Protein AF-A0AAP5YC90-F1 (afdb_monomer_lite)

Structure (mmCIF, N/CA/C/O backbone):
data_AF-A0AAP5YC90-F1
#
_entry.id   AF-A0AAP5YC90-F1
#
loop_
_atom_site.group_PDB
_atom_site.id
_atom_site.type_symbol
_atom_site.label_atom_id
_atom_site.label_alt_id
_atom_site.label_comp_id
_atom_site.label_asym_id
_atom_site.label_entity_id
_atom_site.label_seq_id
_atom_site.pdbx_PDB_ins_code
_atom_site.Cartn_x
_atom_site.Cartn_y
_atom_site.Cartn_z
_atom_site.occupancy
_atom_site.B_iso_or_equiv
_atom_site.auth_seq_id
_atom_site.auth_comp_id
_atom_site.auth_asym_id
_atom_site.auth_atom_id
_atom_site.pdbx_PDB_model_num
ATOM 1 N N . THR A 1 1 ? 3.641 15.029 -14.687 1.00 75.50 1 THR A N 1
ATOM 2 C CA . THR A 1 1 ? 4.346 14.725 -13.414 1.00 75.50 1 THR A CA 1
ATOM 3 C C . THR A 1 1 ? 4.243 13.236 -13.109 1.00 75.50 1 THR A C 1
ATOM 5 O O . THR A 1 1 ? 3.341 12.599 -13.645 1.00 75.50 1 THR A O 1
ATOM 8 N N . LEU A 1 2 ? 5.174 12.649 -12.341 1.00 80.75 2 LEU A N 1
ATOM 9 C CA . LEU A 1 2 ? 5.067 11.248 -11.895 1.00 80.75 2 LEU A CA 1
ATOM 10 C C . LEU A 1 2 ? 3.997 11.153 -10.801 1.00 80.75 2 LEU A C 1
ATOM 12 O O . LEU A 1 2 ? 3.989 11.981 -9.894 1.00 80.75 2 LEU A O 1
ATOM 16 N N . LEU A 1 3 ? 3.090 10.185 -10.912 1.00 82.62 3 LEU A N 1
ATOM 17 C CA . LEU A 1 3 ? 2.044 9.969 -9.918 1.00 82.62 3 LEU A CA 1
ATOM 18 C C . LEU A 1 3 ? 2.570 9.097 -8.775 1.00 82.62 3 LEU A C 1
ATOM 20 O O . LEU A 1 3 ? 3.247 8.095 -9.015 1.00 82.62 3 LEU A O 1
ATOM 24 N N . GLN A 1 4 ? 2.207 9.454 -7.543 1.00 81.75 4 GLN A N 1
ATOM 25 C CA . GLN A 1 4 ? 2.452 8.613 -6.377 1.00 81.75 4 GLN A CA 1
ATOM 26 C C . GLN A 1 4 ? 1.766 7.250 -6.559 1.00 81.75 4 GLN A C 1
ATOM 28 O O . GLN A 1 4 ? 0.714 7.138 -7.203 1.00 81.75 4 GLN A O 1
ATOM 33 N N . THR A 1 5 ? 2.418 6.201 -6.065 1.00 80.50 5 THR A N 1
ATOM 34 C CA . THR A 1 5 ? 1.922 4.823 -6.149 1.00 80.50 5 THR A CA 1
ATOM 35 C C . THR A 1 5 ? 1.606 4.344 -4.740 1.00 80.50 5 THR A C 1
ATOM 37 O O . THR A 1 5 ? 2.455 3.794 -4.049 1.00 80.50 5 THR A O 1
ATOM 40 N N . ASP A 1 6 ? 0.386 4.650 -4.329 1.00 86.75 6 ASP A N 1
ATOM 41 C CA . ASP A 1 6 ? -0.343 4.066 -3.208 1.00 86.75 6 ASP A CA 1
ATOM 42 C C . ASP A 1 6 ? -0.869 2.664 -3.602 1.00 86.75 6 ASP A C 1
ATOM 44 O O . ASP A 1 6 ? -0.665 2.223 -4.742 1.00 86.75 6 ASP A O 1
ATOM 48 N N . TYR A 1 7 ? -1.518 1.932 -2.692 1.00 91.69 7 TYR A N 1
ATOM 49 C CA . TYR A 1 7 ? -2.018 0.576 -2.967 1.00 91.69 7 TYR A CA 1
ATOM 50 C C . TYR A 1 7 ? -2.946 0.559 -4.188 1.00 91.69 7 TYR A 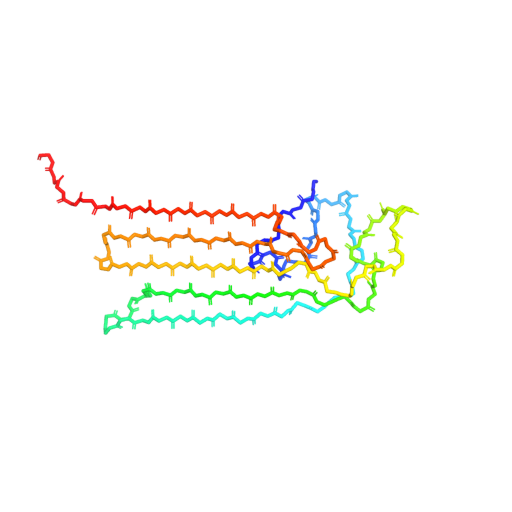C 1
ATOM 52 O O . TYR A 1 7 ? -2.765 -0.240 -5.111 1.00 91.69 7 TYR A O 1
ATOM 60 N N . TYR A 1 8 ? -3.891 1.498 -4.255 1.00 89.19 8 TYR A N 1
ATOM 61 C CA . TYR A 1 8 ? -4.787 1.638 -5.405 1.00 89.19 8 TYR A CA 1
ATOM 62 C C . TYR A 1 8 ? -4.043 2.070 -6.677 1.00 89.19 8 TYR A C 1
ATOM 64 O O . TYR A 1 8 ? -4.361 1.617 -7.783 1.00 89.19 8 TYR A O 1
ATOM 72 N N . GLY A 1 9 ? -3.004 2.892 -6.540 1.00 89.56 9 GLY A N 1
ATOM 73 C CA . GLY A 1 9 ? -2.139 3.335 -7.625 1.00 89.56 9 GLY A CA 1
ATOM 74 C C . GLY A 1 9 ? -1.378 2.210 -8.316 1.00 89.56 9 GLY A C 1
ATOM 75 O O . GLY A 1 9 ? -1.038 2.367 -9.491 1.00 89.56 9 GLY A O 1
ATOM 76 N N . LEU A 1 10 ? -1.169 1.063 -7.658 1.00 90.19 10 LEU A N 1
ATOM 77 C CA . LEU A 1 10 ? -0.544 -0.112 -8.277 1.00 90.19 10 LEU A CA 1
ATOM 78 C C . LEU A 1 10 ? -1.334 -0.636 -9.484 1.00 90.19 10 LEU A C 1
ATOM 80 O O . LEU A 1 10 ? -0.749 -1.173 -10.427 1.00 90.19 10 LEU A O 1
ATOM 84 N N . PHE A 1 11 ? -2.659 -0.475 -9.471 1.00 92.12 11 PHE A N 1
ATOM 85 C CA . PHE A 1 11 ? -3.569 -0.966 -10.512 1.00 92.12 11 PHE A CA 1
ATOM 86 C C . PHE A 1 11 ? -3.906 0.098 -11.564 1.00 92.12 11 PHE A C 1
ATOM 88 O O . PHE A 1 11 ? -4.668 -0.148 -12.501 1.00 92.12 11 PHE A O 1
ATOM 95 N N . ARG A 1 12 ? -3.334 1.298 -11.436 1.00 90.56 12 ARG A N 1
ATOM 96 C CA . ARG A 1 12 ? -3.558 2.398 -12.371 1.00 90.56 12 ARG A CA 1
ATOM 97 C C . ARG A 1 12 ? -2.873 2.114 -13.708 1.00 90.56 12 ARG A C 1
ATOM 99 O O . ARG A 1 12 ? -1.688 1.803 -13.770 1.00 90.56 12 ARG A O 1
ATOM 106 N N . SER A 1 13 ? -3.594 2.337 -14.806 1.00 86.81 13 SER A N 1
ATOM 107 C CA . SER A 1 13 ? -3.081 2.116 -16.168 1.00 86.81 13 SER A CA 1
ATOM 108 C C . SER A 1 13 ? -2.031 3.138 -16.631 1.00 86.81 13 SER A C 1
ATOM 110 O O . SER A 1 13 ? -1.391 2.937 -17.661 1.00 86.81 13 SER A O 1
ATOM 112 N N . ARG A 1 14 ? -1.843 4.248 -15.900 1.00 85.31 14 ARG A N 1
ATOM 113 C CA . ARG A 1 14 ? -0.930 5.346 -16.259 1.00 85.31 14 ARG A CA 1
ATOM 114 C C . ARG A 1 14 ? 0.013 5.713 -15.112 1.00 85.31 14 ARG A C 1
ATOM 116 O O . ARG A 1 14 ? -0.408 5.859 -13.965 1.00 85.31 14 ARG A O 1
ATOM 123 N N . LYS A 1 15 ? 1.287 5.938 -15.451 1.00 83.00 15 LYS A N 1
ATOM 124 C CA . LYS A 1 15 ? 2.340 6.372 -14.509 1.00 83.00 15 LYS A CA 1
ATOM 125 C C . LYS A 1 15 ? 2.466 7.892 -14.383 1.00 83.00 15 LYS A C 1
ATOM 127 O O . LYS A 1 15 ? 2.812 8.395 -13.318 1.00 83.00 15 LYS A O 1
ATOM 132 N N . TYR A 1 16 ? 2.205 8.620 -15.466 1.00 87.12 16 TYR A N 1
ATOM 133 C CA . TYR A 1 16 ? 2.322 10.075 -15.516 1.00 87.12 16 TYR A CA 1
ATOM 134 C C . TYR A 1 16 ? 0.946 10.727 -15.616 1.00 87.12 16 TYR A C 1
ATOM 136 O O . TYR A 1 16 ? 0.013 10.152 -16.179 1.00 87.12 16 TYR A O 1
ATOM 144 N N . SER A 1 17 ? 0.835 11.940 -15.083 1.00 86.94 17 SER A N 1
ATOM 145 C CA . SER A 1 17 ? -0.313 12.809 -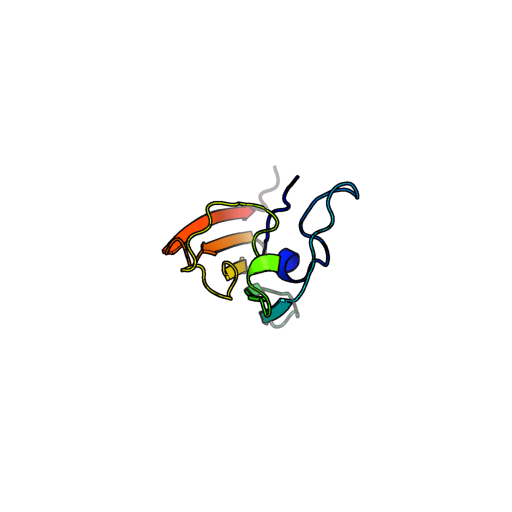15.337 1.00 86.94 17 SER A CA 1
ATOM 146 C C . SER A 1 17 ? -0.283 13.368 -16.766 1.00 86.94 17 SER A C 1
ATOM 148 O O . SER A 1 17 ? 0.790 13.623 -17.317 1.00 86.94 17 SER A O 1
ATOM 150 N N . GLY A 1 18 ? -1.468 13.579 -17.347 1.00 87.94 18 GLY A N 1
ATOM 151 C CA . GLY A 1 18 ? -1.636 14.120 -18.701 1.00 87.94 18 GLY A CA 1
ATOM 152 C C . GLY A 1 18 ? -1.504 13.079 -19.820 1.00 87.94 18 GLY A C 1
ATOM 153 O O . GLY A 1 18 ? -1.670 11.875 -19.600 1.00 87.94 18 GLY A O 1
ATOM 154 N N . ILE A 1 19 ? -1.254 13.565 -21.040 1.00 86.75 19 ILE A N 1
ATOM 155 C CA . ILE A 1 19 ? -1.058 12.747 -22.253 1.00 86.75 19 ILE A CA 1
ATOM 156 C C . ILE A 1 19 ? 0.335 12.908 -22.874 1.00 86.75 19 ILE A C 1
ATOM 158 O O . ILE A 1 19 ? 0.710 12.112 -23.728 1.00 86.75 19 ILE A O 1
ATOM 162 N N . ASP A 1 20 ? 1.120 13.879 -22.407 1.00 86.12 20 ASP A N 1
ATOM 163 C CA . ASP A 1 20 ? 2.411 14.235 -23.008 1.00 86.12 20 ASP A CA 1
ATOM 164 C C . ASP A 1 20 ? 3.490 13.163 -22.794 1.00 86.12 20 ASP A C 1
ATOM 166 O O . ASP A 1 20 ? 4.457 13.085 -23.549 1.00 86.12 20 ASP A O 1
ATOM 170 N N . LYS A 1 21 ? 3.337 12.315 -21.766 1.00 82.44 21 LYS A N 1
ATOM 171 C CA . LYS A 1 21 ? 4.240 11.191 -21.494 1.00 82.44 21 LYS A CA 1
ATOM 172 C C . LYS A 1 21 ? 3.453 9.917 -21.206 1.00 82.44 21 LYS A C 1
ATOM 174 O O . LYS A 1 21 ? 2.878 9.757 -20.131 1.00 82.44 21 LYS A O 1
ATOM 179 N N . ILE A 1 22 ? 3.490 8.977 -22.147 1.00 84.00 22 ILE A N 1
ATOM 180 C CA . ILE A 1 22 ? 2.911 7.637 -22.004 1.00 84.00 22 ILE A CA 1
ATOM 181 C C . ILE A 1 22 ? 4.066 6.635 -21.954 1.00 84.00 22 ILE A C 1
ATOM 183 O O . ILE A 1 22 ? 4.850 6.537 -22.893 1.00 84.00 22 ILE A O 1
ATOM 187 N N . ALA A 1 23 ? 4.201 5.923 -20.835 1.00 84.25 23 ALA A N 1
ATOM 188 C CA . ALA A 1 23 ? 5.219 4.889 -20.681 1.00 84.25 23 ALA A CA 1
ATOM 189 C C . ALA A 1 23 ? 4.728 3.562 -21.268 1.00 84.25 23 ALA A C 1
ATOM 191 O O . ALA A 1 23 ? 3.562 3.208 -21.091 1.00 84.25 23 ALA A O 1
ATOM 192 N N . SER A 1 24 ? 5.629 2.802 -21.892 1.00 85.25 24 SER A N 1
ATOM 193 C CA . SER A 1 24 ? 5.371 1.397 -22.212 1.00 85.25 24 SER A CA 1
ATOM 194 C C . SER A 1 24 ? 5.070 0.622 -20.929 1.00 85.25 24 SER A C 1
ATOM 196 O O . SER A 1 24 ? 5.763 0.799 -19.926 1.00 85.25 24 SER A O 1
ATOM 198 N N . ALA A 1 25 ? 4.058 -0.241 -20.965 1.00 84.38 25 ALA A N 1
ATOM 199 C CA . ALA A 1 25 ? 3.644 -1.056 -19.832 1.00 84.38 25 ALA A CA 1
ATOM 200 C C . ALA A 1 25 ? 3.713 -2.535 -20.218 1.00 84.38 25 ALA A C 1
ATOM 202 O O . ALA A 1 25 ? 2.950 -2.997 -21.062 1.00 84.38 25 ALA A O 1
ATOM 203 N N . ASN A 1 26 ? 4.637 -3.269 -19.601 1.00 89.12 26 ASN A N 1
ATOM 204 C CA . ASN A 1 26 ? 4.685 -4.727 -19.656 1.00 89.12 26 ASN A CA 1
ATOM 205 C C . ASN A 1 26 ? 4.884 -5.247 -18.229 1.00 89.12 26 ASN A C 1
ATOM 207 O O . ASN A 1 26 ? 5.999 -5.544 -17.791 1.00 89.12 26 ASN A O 1
ATOM 211 N N . GLN A 1 27 ? 3.789 -5.227 -17.474 1.00 91.31 27 GLN A N 1
ATOM 212 C CA . GLN A 1 27 ? 3.784 -5.400 -16.028 1.00 91.31 27 GLN A CA 1
ATOM 213 C C . GLN A 1 27 ? 2.517 -6.126 -15.558 1.00 91.31 27 GLN A C 1
ATOM 215 O O . GLN A 1 27 ? 1.462 -6.001 -16.178 1.00 91.31 27 GLN A O 1
ATOM 220 N N . LEU A 1 28 ? 2.628 -6.848 -14.446 1.00 91.75 28 LEU A N 1
ATOM 221 C CA . LEU A 1 28 ? 1.546 -7.516 -13.734 1.00 91.75 28 LEU A CA 1
ATOM 222 C C . LEU A 1 28 ? 1.443 -6.928 -12.327 1.00 91.75 28 LEU A C 1
ATOM 224 O O . LEU A 1 28 ? 2.360 -7.080 -11.524 1.00 91.75 28 LEU A O 1
ATOM 228 N N . SER A 1 29 ? 0.322 -6.285 -12.023 1.00 93.81 29 SER A N 1
ATOM 229 C CA . SER A 1 29 ? 0.020 -5.811 -10.671 1.00 93.81 29 SER A CA 1
ATOM 230 C C . SER A 1 29 ? -0.759 -6.880 -9.912 1.00 93.81 29 SER A C 1
ATOM 232 O O . SER A 1 29 ? -1.750 -7.402 -10.424 1.00 93.81 29 SER A O 1
ATOM 234 N N . TYR A 1 30 ? -0.331 -7.190 -8.693 1.00 94.56 30 TYR A N 1
ATOM 235 C CA . TYR A 1 30 ? -1.030 -8.097 -7.789 1.00 94.56 30 TYR A CA 1
ATOM 236 C C . TYR A 1 30 ? -1.096 -7.497 -6.388 1.00 94.56 30 TYR A C 1
ATOM 238 O O . TYR A 1 30 ? -0.243 -6.713 -5.974 1.00 94.56 30 TYR A O 1
ATOM 246 N N . GLY A 1 31 ? -2.125 -7.874 -5.644 1.00 95.81 31 GLY A N 1
ATOM 247 C CA . GLY A 1 31 ? -2.317 -7.421 -4.280 1.00 95.81 31 GLY A CA 1
ATOM 248 C C . GLY A 1 31 ? -3.405 -8.221 -3.593 1.00 95.81 31 GLY A C 1
ATOM 249 O O . GLY A 1 31 ? -4.201 -8.899 -4.246 1.00 95.81 31 GLY A O 1
ATOM 250 N N . ALA A 1 32 ? -3.411 -8.146 -2.272 1.00 96.44 32 ALA A N 1
ATOM 251 C CA . ALA A 1 32 ? -4.443 -8.719 -1.437 1.00 96.44 32 ALA A CA 1
ATOM 252 C C . ALA A 1 32 ? -4.907 -7.675 -0.424 1.00 96.44 32 ALA A C 1
ATOM 254 O O . ALA A 1 32 ? -4.126 -6.861 0.068 1.00 96.44 32 ALA A O 1
ATOM 255 N N . SER A 1 33 ? -6.197 -7.722 -0.120 1.00 96.62 33 SER A N 1
ATOM 256 C CA . SER A 1 33 ? -6.838 -6.876 0.876 1.00 96.62 33 SER A CA 1
ATOM 257 C C . SER A 1 33 ? -7.638 -7.774 1.803 1.00 96.62 33 SER A C 1
ATOM 259 O O . SER A 1 33 ? -8.346 -8.673 1.343 1.00 96.62 33 SER A O 1
ATOM 261 N N . THR A 1 34 ? -7.492 -7.554 3.103 1.00 97.06 34 THR A N 1
ATOM 262 C CA . THR A 1 34 ? -8.301 -8.194 4.135 1.00 97.06 34 THR A CA 1
ATOM 263 C C . THR A 1 34 ? -9.112 -7.136 4.857 1.00 97.06 34 THR A C 1
ATOM 265 O O . THR A 1 34 ? -8.623 -6.035 5.110 1.00 97.06 34 THR A O 1
ATOM 268 N N . ARG A 1 35 ? -10.361 -7.471 5.173 1.00 96.88 35 ARG A N 1
ATOM 269 C CA . ARG A 1 35 ? -11.315 -6.566 5.810 1.00 96.88 35 ARG A CA 1
ATOM 270 C C . ARG A 1 35 ? -12.040 -7.301 6.920 1.00 96.88 35 ARG A C 1
ATOM 272 O O . ARG A 1 35 ? -12.500 -8.423 6.714 1.00 96.88 35 ARG A O 1
ATOM 279 N N . PHE A 1 36 ? -12.137 -6.666 8.078 1.00 96.88 36 PHE A N 1
ATOM 280 C CA . PHE A 1 36 ? -12.855 -7.183 9.234 1.00 96.88 36 PHE A CA 1
ATOM 281 C C . PHE A 1 36 ? -14.089 -6.334 9.480 1.00 96.88 36 PHE A C 1
ATOM 283 O O . PHE A 1 36 ? -14.006 -5.105 9.523 1.00 96.88 36 PHE A O 1
ATOM 290 N N . PHE A 1 37 ? -15.212 -7.018 9.658 1.00 96.31 37 PHE A N 1
ATOM 291 C CA . PHE A 1 37 ? -16.511 -6.418 9.912 1.00 96.31 37 PHE A CA 1
ATOM 292 C C . PHE A 1 37 ? -16.979 -6.798 11.313 1.00 96.31 37 PHE A C 1
ATOM 294 O O . PHE A 1 37 ? -16.649 -7.883 11.798 1.00 96.31 37 PHE A O 1
ATOM 301 N N . ASP A 1 38 ? -17.711 -5.901 11.963 1.00 94.25 38 ASP A N 1
ATOM 302 C CA . ASP A 1 38 ? -18.413 -6.208 13.207 1.00 94.25 38 ASP A CA 1
ATOM 303 C C . ASP A 1 38 ? -19.787 -6.853 12.949 1.00 94.25 38 ASP A C 1
ATOM 305 O O . ASP A 1 38 ? -20.190 -7.075 11.804 1.00 94.25 38 ASP A O 1
ATOM 309 N N . ASP A 1 39 ? -20.510 -7.146 14.031 1.00 95.62 39 ASP A N 1
ATOM 310 C CA . ASP A 1 39 ? -21.850 -7.744 13.987 1.00 95.62 39 ASP A CA 1
ATOM 311 C C . ASP A 1 39 ? -22.895 -6.833 13.307 1.00 95.62 39 ASP A C 1
ATOM 313 O O . ASP A 1 39 ? -23.915 -7.319 12.817 1.00 95.62 39 ASP A O 1
ATOM 317 N N . ASP A 1 40 ? -22.617 -5.526 13.220 1.00 95.62 40 ASP A N 1
ATOM 318 C CA . ASP A 1 40 ? -23.430 -4.526 12.518 1.00 95.62 40 ASP A CA 1
ATOM 319 C C . ASP A 1 40 ? -23.016 -4.363 11.037 1.00 95.62 40 ASP A C 1
ATOM 321 O O . ASP A 1 40 ? -23.487 -3.450 10.352 1.00 95.62 40 ASP A O 1
ATOM 325 N N . TYR A 1 41 ? -22.145 -5.239 10.520 1.00 94.19 41 TYR A N 1
ATOM 326 C CA . TYR A 1 41 ? -21.577 -5.198 9.166 1.00 94.19 41 TYR A CA 1
ATOM 327 C C . TYR A 1 41 ? -20.771 -3.927 8.847 1.00 94.19 41 TYR A C 1
ATOM 329 O O . TYR A 1 41 ? -20.578 -3.584 7.676 1.00 94.19 41 TYR A O 1
ATOM 337 N N . LYS A 1 42 ? -20.263 -3.221 9.860 1.00 94.56 42 LYS A N 1
ATOM 338 C CA . LYS A 1 42 ? -19.366 -2.074 9.680 1.00 94.56 42 LYS A CA 1
ATOM 339 C C . LYS A 1 42 ? -17.922 -2.543 9.563 1.00 94.56 42 LYS A C 1
ATOM 341 O O . LYS A 1 42 ? -17.454 -3.350 10.362 1.00 94.56 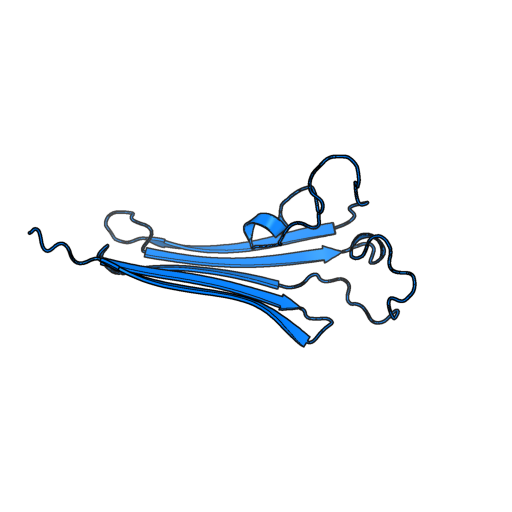42 LYS A O 1
ATOM 346 N N . GLU A 1 43 ? -17.193 -2.001 8.589 1.00 95.56 43 GLU A N 1
ATOM 347 C CA . GLU A 1 43 ? -15.756 -2.250 8.423 1.00 95.56 43 GL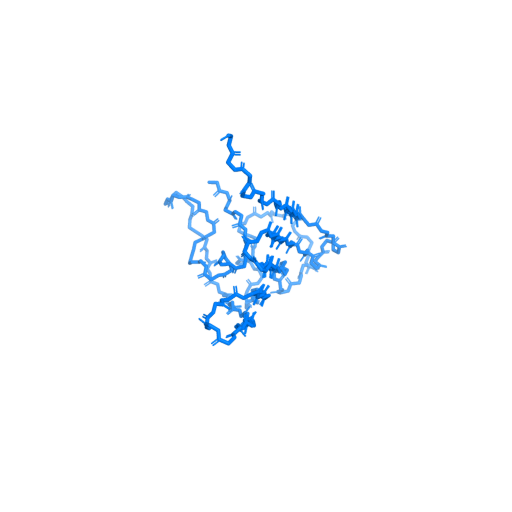U A CA 1
ATOM 348 C C . GLU A 1 43 ? -14.980 -1.609 9.589 1.00 95.56 43 GLU A C 1
ATOM 350 O O . GLU A 1 43 ? -15.044 -0.397 9.803 1.00 95.56 43 GLU A O 1
ATOM 355 N N . ARG A 1 44 ? -14.270 -2.431 10.368 1.00 96.19 44 ARG A N 1
ATOM 356 C CA . ARG A 1 44 ? -13.474 -2.010 11.536 1.00 96.19 44 ARG A CA 1
ATOM 357 C C . ARG A 1 44 ? -11.980 -2.005 11.269 1.00 96.19 44 ARG A C 1
ATOM 359 O O . ARG A 1 44 ? -11.257 -1.214 11.862 1.00 96.19 44 ARG A O 1
ATOM 366 N N . LEU A 1 45 ? -11.510 -2.879 10.388 1.00 97.00 45 LEU A N 1
ATOM 367 C CA . LEU A 1 45 ? -10.110 -2.945 9.989 1.00 97.00 45 LEU A CA 1
ATOM 368 C C . LEU A 1 45 ? -10.036 -3.302 8.512 1.00 97.00 45 LEU A C 1
ATOM 370 O O . LEU A 1 45 ? -10.701 -4.237 8.072 1.00 97.00 45 LEU A O 1
ATOM 374 N N . ASN A 1 46 ? -9.173 -2.618 7.780 1.00 97.00 46 ASN A N 1
ATOM 375 C CA . ASN A 1 46 ? -8.809 -2.953 6.418 1.00 97.00 46 ASN A CA 1
ATOM 376 C C . ASN A 1 46 ? -7.299 -2.883 6.293 1.00 97.00 46 ASN A C 1
ATOM 378 O O . ASN A 1 46 ? -6.683 -1.898 6.679 1.00 97.00 46 ASN A O 1
ATOM 382 N N . VAL A 1 47 ? -6.700 -3.956 5.794 1.00 96.69 47 VAL A N 1
ATOM 383 C CA . VAL A 1 47 ? -5.268 -4.006 5.526 1.00 96.69 47 VAL A CA 1
ATOM 384 C C . VAL A 1 47 ? -5.083 -4.496 4.109 1.00 96.69 47 VAL A C 1
ATOM 386 O O . VAL A 1 47 ? -5.564 -5.567 3.737 1.00 96.69 47 VAL A O 1
ATOM 389 N N . SER A 1 48 ? -4.372 -3.707 3.320 1.00 96.88 48 SER A N 1
ATOM 390 C CA . SER A 1 48 ? -4.155 -3.951 1.906 1.00 96.88 48 SER A CA 1
ATOM 391 C C . SER A 1 48 ? -2.671 -3.886 1.596 1.00 96.88 48 SER A C 1
ATOM 393 O O . SER A 1 48 ? -1.960 -3.006 2.071 1.00 96.88 48 SER A O 1
ATOM 395 N N . PHE A 1 49 ? -2.184 -4.830 0.802 1.00 95.31 49 PHE A N 1
ATOM 396 C CA . PHE A 1 49 ? -0.803 -4.826 0.344 1.00 95.31 49 PHE A CA 1
ATOM 397 C C . PHE A 1 49 ? -0.723 -5.275 -1.105 1.00 95.31 49 PHE A C 1
ATOM 399 O O . PHE A 1 49 ? -1.471 -6.146 -1.554 1.00 95.31 49 PHE A O 1
ATOM 406 N N . GLY A 1 50 ? 0.214 -4.704 -1.848 1.00 95.12 50 GLY A N 1
ATOM 407 C CA . GLY A 1 50 ? 0.393 -5.063 -3.241 1.00 95.12 50 GLY A CA 1
ATOM 408 C C . GLY A 1 50 ? 1.743 -4.665 -3.798 1.00 95.12 50 GLY A C 1
ATOM 409 O O . GLY A 1 50 ? 2.540 -3.955 -3.177 1.00 95.12 50 GLY A O 1
ATOM 410 N N . GLN A 1 51 ? 1.979 -5.154 -5.007 1.00 93.00 51 GLN A N 1
ATOM 411 C CA . GLN A 1 51 ? 3.217 -4.970 -5.732 1.00 93.00 51 GLN A CA 1
ATOM 412 C C . GLN A 1 51 ? 2.992 -5.122 -7.243 1.00 93.00 51 GLN A C 1
ATOM 414 O O . GLN A 1 51 ? 2.047 -5.767 -7.698 1.00 93.00 51 GLN A O 1
ATOM 419 N N . ILE A 1 52 ? 3.886 -4.538 -8.038 1.00 91.62 52 ILE A N 1
ATOM 420 C CA . ILE A 1 52 ? 3.935 -4.705 -9.488 1.00 91.62 52 ILE A CA 1
ATOM 421 C C . ILE A 1 52 ? 5.166 -5.532 -9.854 1.00 91.62 52 ILE A C 1
ATOM 423 O O . ILE A 1 52 ? 6.291 -5.193 -9.484 1.00 91.62 52 ILE A O 1
ATOM 427 N N . TYR A 1 53 ? 4.959 -6.583 -10.636 1.00 91.00 53 TYR A N 1
ATOM 428 C CA . TYR A 1 53 ? 6.014 -7.318 -11.318 1.00 91.00 53 TYR A CA 1
ATOM 429 C C . TYR A 1 53 ? 6.185 -6.804 -12.747 1.00 91.00 53 TYR A C 1
ATOM 431 O O . TYR A 1 53 ? 5.218 -6.697 -13.495 1.00 91.00 53 TYR A O 1
ATOM 439 N N . TYR A 1 54 ? 7.413 -6.511 -13.153 1.00 89.44 54 TYR A N 1
ATOM 440 C CA . TYR A 1 54 ? 7.753 -6.077 -14.502 1.00 89.44 54 TYR A CA 1
ATOM 441 C C . TYR A 1 54 ? 8.322 -7.247 -15.303 1.00 89.44 54 TYR A C 1
ATOM 443 O O . TYR A 1 54 ? 9.370 -7.791 -14.955 1.00 89.44 54 TYR A O 1
ATOM 451 N N . PHE A 1 55 ? 7.660 -7.597 -16.408 1.00 88.81 55 PHE A N 1
ATOM 452 C CA . PHE A 1 55 ? 8.177 -8.591 -17.355 1.00 88.81 55 PHE A CA 1
ATOM 453 C C . PHE A 1 55 ? 9.362 -8.038 -18.152 1.00 88.81 55 PHE A C 1
ATOM 455 O O . PHE A 1 55 ? 10.283 -8.775 -18.493 1.00 88.81 55 PHE A O 1
ATOM 462 N N . ASP A 1 56 ? 9.353 -6.729 -18.421 1.00 83.75 56 ASP A N 1
ATOM 463 C CA . ASP A 1 56 ? 10.468 -6.002 -19.027 1.00 83.75 56 ASP A CA 1
ATOM 464 C C . ASP A 1 56 ? 10.921 -4.864 -18.102 1.00 83.75 56 ASP A C 1
ATOM 466 O O . ASP A 1 56 ? 10.198 -3.880 -17.907 1.00 83.75 56 ASP A O 1
ATOM 470 N N . LYS A 1 57 ? 12.146 -4.967 -17.567 1.00 76.44 57 LYS A N 1
ATOM 471 C CA . LYS A 1 57 ? 12.757 -3.964 -16.676 1.00 76.44 57 LYS A CA 1
ATOM 472 C C . LYS A 1 57 ? 12.759 -2.554 -17.274 1.00 76.44 57 LYS A C 1
ATOM 474 O O . LYS A 1 57 ? 12.617 -1.580 -16.538 1.00 76.44 57 LYS A O 1
ATOM 479 N N . LYS A 1 58 ? 12.849 -2.410 -18.601 1.00 73.31 58 LYS A N 1
ATOM 480 C CA . LYS A 1 58 ? 12.859 -1.095 -19.271 1.00 73.31 58 LYS A CA 1
ATOM 481 C C . LYS A 1 58 ? 11.541 -0.339 -19.097 1.00 73.31 58 LYS A C 1
ATOM 483 O O . LYS A 1 58 ? 11.513 0.888 -19.151 1.00 73.31 58 LYS A O 1
ATOM 488 N N . THR A 1 59 ? 10.448 -1.057 -18.839 1.00 75.25 59 THR A N 1
ATOM 489 C CA . THR A 1 59 ? 9.130 -0.461 -18.573 1.00 75.25 59 THR A CA 1
ATOM 490 C C . THR A 1 59 ? 8.995 0.074 -17.145 1.00 75.25 59 THR A C 1
ATOM 492 O O . THR A 1 59 ? 8.144 0.928 -16.882 1.00 75.25 59 THR A O 1
ATOM 495 N N . LYS A 1 60 ? 9.865 -0.358 -16.219 1.00 72.44 60 LYS A N 1
ATOM 496 C CA . LYS A 1 60 ? 9.929 0.142 -14.839 1.00 72.44 60 LYS A CA 1
ATOM 497 C C . LYS A 1 60 ? 10.377 1.601 -14.804 1.00 72.44 60 LYS A C 1
ATOM 499 O O . LYS A 1 60 ? 9.667 2.435 -14.241 1.00 72.44 60 LYS A O 1
ATOM 504 N N . ILE A 1 61 ? 11.490 1.910 -15.473 1.00 64.94 61 ILE A N 1
ATOM 505 C CA . ILE A 1 61 ? 12.138 3.225 -15.471 1.00 64.94 61 ILE A CA 1
ATOM 506 C C . ILE A 1 61 ? 12.222 3.722 -16.918 1.00 64.94 61 ILE A C 1
ATOM 508 O O . ILE A 1 61 ? 13.190 3.484 -17.635 1.00 64.94 61 ILE A O 1
ATOM 512 N N . SER A 1 62 ? 11.175 4.411 -17.372 1.00 54.00 62 SER A N 1
ATOM 513 C CA . SER A 1 62 ? 11.171 5.030 -18.698 1.00 54.00 62 SER A CA 1
ATOM 514 C C . SER A 1 62 ? 12.125 6.240 -18.691 1.00 54.00 62 SER A C 1
ATOM 516 O O . SER A 1 62 ? 11.747 7.332 -18.254 1.00 54.00 62 SER A O 1
ATOM 518 N N . ASN A 1 63 ? 13.353 6.007 -19.175 1.00 47.12 63 ASN A N 1
ATOM 519 C CA . ASN A 1 63 ? 14.457 6.949 -19.426 1.00 47.12 63 ASN A CA 1
ATOM 520 C C . ASN A 1 63 ? 15.302 7.401 -18.220 1.00 47.12 63 ASN A C 1
ATOM 522 O O . ASN A 1 63 ? 15.237 8.562 -17.821 1.00 47.12 63 ASN A O 1
ATOM 526 N N . SER A 1 64 ? 16.210 6.547 -17.738 1.00 45.28 64 SER A N 1
ATOM 527 C CA . SER A 1 64 ? 17.481 7.032 -17.178 1.00 45.28 64 SER A CA 1
ATOM 528 C C . SER A 1 64 ? 18.645 6.237 -17.794 1.00 45.28 64 SER A C 1
ATOM 530 O O . SER A 1 64 ? 18.656 5.014 -17.681 1.00 45.28 64 SER A O 1
ATOM 532 N N . PRO A 1 65 ? 19.598 6.881 -18.496 1.00 47.28 65 PRO A N 1
ATOM 533 C CA . PRO A 1 65 ? 20.708 6.194 -19.167 1.00 47.28 65 PRO A CA 1
ATOM 534 C C . PRO A 1 65 ? 21.770 5.628 -18.205 1.00 47.28 65 PRO A C 1
ATOM 536 O O . PRO A 1 65 ? 22.664 4.926 -18.656 1.00 47.28 65 PRO A O 1
ATOM 539 N N . ASN A 1 66 ? 21.658 5.898 -16.898 1.00 48.56 66 ASN A N 1
ATOM 540 C CA . ASN A 1 66 ? 22.611 5.490 -15.856 1.00 48.56 66 ASN A CA 1
ATOM 541 C C . ASN A 1 66 ? 21.988 4.542 -14.813 1.00 48.56 66 ASN A C 1
ATOM 543 O O . ASN A 1 66 ? 22.330 4.611 -13.634 1.00 48.56 66 ASN A O 1
ATOM 547 N N . ILE A 1 67 ? 21.026 3.701 -15.201 1.00 54.03 67 ILE A N 1
ATOM 548 C CA . ILE A 1 67 ? 20.476 2.699 -14.278 1.00 54.03 67 ILE A CA 1
ATOM 549 C C . ILE A 1 67 ? 21.474 1.535 -14.225 1.00 54.03 67 ILE A C 1
ATOM 551 O O . ILE A 1 67 ? 21.719 0.936 -15.273 1.00 54.03 67 ILE A O 1
ATOM 555 N N . PRO A 1 68 ? 22.053 1.199 -13.061 1.00 52.16 68 PRO A N 1
ATOM 556 C CA . PRO A 1 68 ? 22.841 -0.019 -12.944 1.00 52.16 68 PRO A CA 1
ATOM 557 C C . PRO A 1 68 ? 21.954 -1.228 -13.284 1.00 52.16 68 PRO A C 1
ATOM 559 O O . PRO A 1 68 ? 20.803 -1.303 -12.849 1.00 52.16 68 PRO A O 1
ATOM 562 N N . ASP A 1 69 ? 22.486 -2.185 -14.049 1.00 54.12 69 ASP A N 1
ATOM 563 C CA . ASP A 1 69 ? 21.802 -3.426 -14.479 1.00 54.12 69 ASP A CA 1
ATOM 564 C C . ASP A 1 69 ? 21.241 -4.280 -13.311 1.00 54.12 69 ASP A C 1
ATOM 566 O O . ASP A 1 69 ? 20.501 -5.248 -13.514 1.00 54.12 69 ASP A O 1
ATOM 570 N N . GLU A 1 70 ? 21.551 -3.890 -12.075 1.00 59.47 70 GLU A N 1
ATOM 571 C CA . GLU A 1 70 ? 21.208 -4.540 -10.812 1.00 59.47 70 GLU A CA 1
ATOM 572 C C . GLU A 1 70 ? 19.779 -4.268 -10.309 1.00 59.47 70 GLU A C 1
ATOM 574 O O . GLU A 1 70 ? 19.377 -4.831 -9.295 1.00 59.47 70 GLU A O 1
ATOM 579 N N . THR A 1 71 ? 18.968 -3.457 -11.000 1.00 69.81 71 THR A N 1
ATOM 580 C CA . THR A 1 71 ? 17.571 -3.232 -10.567 1.00 69.81 71 THR A CA 1
ATOM 581 C C . THR A 1 71 ? 16.714 -4.495 -10.691 1.00 69.81 71 THR A C 1
ATOM 583 O O . THR A 1 71 ? 16.786 -5.240 -11.678 1.00 69.81 71 THR A O 1
ATOM 586 N N . THR A 1 72 ? 15.874 -4.750 -9.690 1.00 75.94 72 THR A N 1
ATOM 587 C CA . THR A 1 72 ? 14.991 -5.915 -9.635 1.00 75.94 72 THR A CA 1
ATOM 588 C C . THR A 1 72 ? 13.778 -5.767 -10.556 1.00 75.94 72 THR A C 1
ATOM 590 O O . THR A 1 72 ? 13.364 -4.658 -10.916 1.00 75.94 72 THR A O 1
ATOM 593 N N . ASN A 1 73 ? 13.157 -6.895 -10.910 1.00 84.00 73 ASN A N 1
ATOM 594 C CA . ASN A 1 73 ? 11.919 -6.924 -11.702 1.00 84.00 73 ASN A CA 1
ATOM 595 C C . ASN A 1 73 ? 10.689 -6.467 -10.903 1.00 84.00 73 ASN A C 1
ATOM 597 O O . ASN A 1 73 ? 9.611 -6.342 -11.470 1.00 84.00 73 ASN A O 1
ATOM 601 N N . TYR A 1 74 ? 10.816 -6.223 -9.602 1.00 84.25 74 TYR A N 1
ATOM 602 C CA . TYR A 1 74 ? 9.698 -5.826 -8.751 1.00 84.25 74 TYR A CA 1
ATOM 603 C C . TYR A 1 74 ? 9.655 -4.314 -8.523 1.00 84.25 74 TYR A C 1
ATOM 605 O O . TYR A 1 74 ? 10.690 -3.651 -8.441 1.00 84.25 74 TYR A O 1
ATOM 613 N N . SER A 1 75 ? 8.454 -3.751 -8.409 1.00 85.19 75 SER A N 1
ATOM 614 C CA . SER A 1 75 ? 8.264 -2.402 -7.876 1.00 85.19 75 SER A CA 1
ATOM 615 C C . SER A 1 75 ? 8.483 -2.361 -6.368 1.00 85.19 75 SER A C 1
ATOM 617 O O . SER A 1 75 ? 8.522 -3.393 -5.693 1.00 85.19 75 SER A O 1
ATOM 619 N N . SER A 1 76 ? 8.501 -1.143 -5.832 1.00 87.00 76 SER A N 1
ATOM 620 C CA . SER A 1 76 ? 8.253 -0.902 -4.417 1.00 87.00 76 SER A CA 1
ATOM 621 C C . SER A 1 76 ? 6.932 -1.560 -3.991 1.00 87.00 76 SER A C 1
ATOM 623 O O . SER A 1 76 ? 5.970 -1.595 -4.769 1.00 87.00 76 SER A O 1
ATOM 625 N N . TRP A 1 77 ? 6.897 -2.087 -2.773 1.00 91.62 77 TRP A N 1
ATOM 626 C CA . TRP A 1 77 ? 5.674 -2.557 -2.128 1.00 91.62 77 TRP A CA 1
ATOM 627 C C . TRP A 1 77 ? 4.846 -1.357 -1.696 1.00 91.62 77 TRP A C 1
ATOM 629 O O . TRP A 1 77 ? 5.421 -0.386 -1.204 1.00 91.62 77 TRP A O 1
ATOM 639 N N . ALA A 1 78 ? 3.527 -1.441 -1.835 1.00 94.31 78 ALA A N 1
ATOM 640 C CA . ALA A 1 78 ? 2.603 -0.504 -1.209 1.00 94.31 78 ALA A CA 1
ATOM 641 C C . ALA A 1 78 ? 1.758 -1.256 -0.181 1.00 94.31 78 ALA A C 1
ATOM 643 O O . ALA A 1 78 ? 1.191 -2.306 -0.497 1.00 94.31 78 ALA A O 1
ATOM 644 N N . VAL A 1 79 ? 1.708 -0.730 1.039 1.00 95.12 79 VAL A N 1
ATOM 645 C CA . VAL A 1 79 ? 0.926 -1.276 2.148 1.00 95.12 79 VAL A CA 1
ATOM 646 C C . VAL A 1 79 ? 0.102 -0.154 2.754 1.00 95.12 79 VAL A C 1
ATOM 648 O O . VAL A 1 79 ? 0.634 0.914 3.049 1.00 95.12 79 VAL A O 1
ATOM 651 N N . GLU A 1 80 ? -1.180 -0.413 2.957 1.00 95.88 80 GLU A N 1
ATOM 652 C CA . GLU A 1 80 ? -2.136 0.504 3.568 1.00 95.88 80 GLU A CA 1
ATOM 653 C C . GLU A 1 80 ? -2.931 -0.214 4.652 1.00 95.88 80 GLU A C 1
ATOM 655 O O . GLU A 1 80 ? -3.245 -1.402 4.529 1.00 95.88 80 GLU A O 1
ATOM 660 N N . ALA A 1 81 ? -3.235 0.510 5.722 1.00 96.44 81 ALA A N 1
ATOM 661 C CA . ALA A 1 81 ? -4.030 0.025 6.829 1.00 96.44 81 ALA A CA 1
ATOM 662 C C . ALA A 1 81 ? -4.970 1.120 7.334 1.00 96.44 81 ALA A C 1
ATOM 664 O O . ALA A 1 81 ? -4.531 2.217 7.677 1.00 96.44 81 ALA A O 1
ATOM 665 N N . ASP A 1 82 ? -6.243 0.773 7.445 1.00 96.94 82 ASP A N 1
ATOM 666 C CA . ASP A 1 82 ? -7.295 1.587 8.031 1.00 96.94 82 ASP A CA 1
ATOM 667 C C . ASP A 1 82 ? -7.886 0.850 9.228 1.00 96.94 82 ASP A C 1
ATOM 669 O O . ASP A 1 82 ? -8.151 -0.355 9.179 1.00 96.94 82 ASP A O 1
ATOM 673 N N . PHE A 1 83 ? -8.100 1.573 10.319 1.00 96.88 83 PHE A N 1
ATOM 674 C CA . PHE A 1 83 ? -8.681 1.034 11.536 1.00 96.88 83 PHE A CA 1
ATOM 675 C C . PHE A 1 83 ? -9.678 2.021 12.131 1.00 96.88 83 PHE A C 1
ATOM 677 O O . PHE A 1 83 ? -9.373 3.194 12.334 1.00 96.88 83 PHE A O 1
ATOM 684 N N . ASN A 1 84 ? -10.870 1.523 12.431 1.00 95.88 84 ASN A N 1
ATOM 685 C CA . ASN A 1 84 ? -11.927 2.231 13.130 1.00 95.88 84 ASN A CA 1
ATOM 686 C C . ASN A 1 84 ? -12.255 1.454 14.407 1.00 95.88 84 ASN A C 1
ATOM 688 O O . ASN A 1 84 ? -12.799 0.347 14.360 1.00 95.88 84 ASN A O 1
ATOM 692 N N . TYR A 1 85 ? -11.971 2.071 15.550 1.00 92.94 85 TYR A N 1
ATOM 693 C CA . TYR A 1 85 ? -12.356 1.564 16.854 1.00 92.94 85 TYR A CA 1
ATOM 694 C C . TYR A 1 85 ? -13.575 2.319 17.387 1.00 92.94 85 TYR A C 1
ATOM 696 O O . TYR A 1 85 ? -13.486 3.487 17.776 1.00 92.94 85 TYR A O 1
ATOM 704 N N . ASN A 1 86 ? -14.712 1.616 17.425 1.00 89.56 86 ASN A N 1
ATOM 705 C CA . ASN A 1 86 ? -15.975 2.064 18.022 1.00 89.56 86 ASN A CA 1
ATOM 706 C C . ASN A 1 86 ? -16.444 3.466 17.579 1.00 89.56 86 ASN A C 1
ATOM 708 O O . ASN A 1 86 ? -17.077 4.175 18.357 1.00 89.56 86 ASN A O 1
ATOM 712 N N . ASP A 1 87 ? -16.156 3.859 16.336 1.00 90.56 87 ASP A N 1
ATOM 713 C CA . ASP A 1 87 ? -16.582 5.121 15.717 1.00 90.56 87 ASP A CA 1
ATOM 714 C C . ASP A 1 87 ? -16.070 6.398 16.426 1.00 90.56 87 ASP A C 1
ATOM 716 O O . ASP A 1 87 ? -16.530 7.494 16.117 1.00 90.56 87 ASP A O 1
ATOM 720 N N . TYR A 1 88 ? -15.104 6.287 17.348 1.00 93.69 88 TYR A N 1
ATOM 721 C CA . TYR A 1 88 ? -14.490 7.436 18.032 1.00 93.69 88 TYR A CA 1
ATOM 722 C C . TYR A 1 88 ? -12.977 7.531 17.839 1.00 93.69 88 TYR A C 1
ATOM 724 O O . TYR A 1 88 ? -12.391 8.572 18.125 1.00 93.69 88 TYR A O 1
ATOM 732 N N . LEU A 1 89 ? -12.318 6.460 17.401 1.00 94.81 89 LEU A N 1
ATOM 733 C CA . LEU A 1 89 ? -10.882 6.452 17.154 1.00 94.81 89 LEU A CA 1
ATOM 734 C C . LEU A 1 89 ? -10.619 5.873 15.769 1.00 94.81 89 LEU A C 1
ATOM 736 O O . LEU A 1 89 ? -10.923 4.711 15.503 1.00 94.81 89 LEU A O 1
ATOM 740 N N . PHE A 1 90 ? -10.025 6.689 14.909 1.00 96.81 90 PHE A N 1
ATOM 741 C CA . PHE A 1 90 ? -9.686 6.344 13.539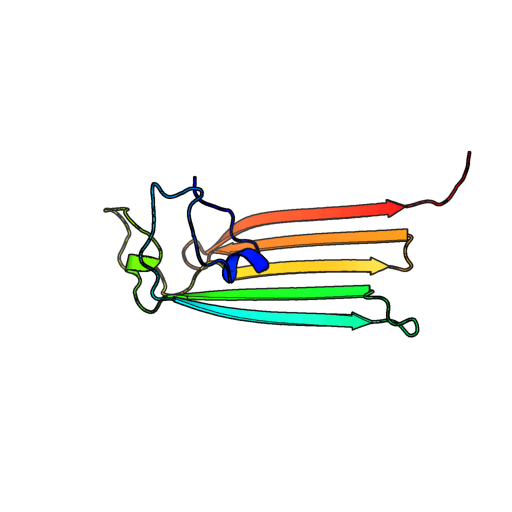 1.00 96.81 90 PHE A CA 1
ATOM 742 C C . PHE A 1 90 ? -8.177 6.377 13.368 1.00 96.81 90 PHE A C 1
ATOM 744 O O . PHE A 1 90 ? -7.494 7.281 13.849 1.00 96.81 90 PHE A O 1
ATOM 751 N N . TYR A 1 91 ? -7.650 5.386 12.672 1.00 97.44 91 TYR A N 1
ATOM 752 C CA . TYR A 1 91 ? -6.250 5.307 12.312 1.00 97.44 91 TYR A CA 1
ATOM 753 C C . TYR A 1 91 ? -6.130 4.992 10.827 1.00 97.44 91 TYR A C 1
ATOM 755 O O . TYR A 1 91 ? -6.786 4.079 10.332 1.00 97.44 91 TYR A O 1
ATOM 763 N N . HIS A 1 92 ? -5.269 5.736 10.143 1.00 96.38 92 HIS A N 1
ATOM 764 C CA . HIS A 1 92 ? -4.903 5.511 8.753 1.00 96.38 92 HIS A CA 1
ATOM 765 C C . HIS A 1 92 ? -3.381 5.500 8.636 1.00 96.38 92 HIS A C 1
ATOM 767 O O . HIS A 1 92 ? -2.706 6.431 9.083 1.00 96.38 92 HIS A O 1
ATOM 773 N N . GLY A 1 93 ? -2.835 4.463 8.016 1.00 96.00 93 GLY A N 1
ATOM 774 C CA . GLY A 1 93 ? -1.410 4.310 7.773 1.00 96.00 93 GLY A CA 1
ATOM 775 C C . GLY A 1 93 ? -1.137 3.841 6.352 1.00 96.00 93 GLY A C 1
ATOM 776 O O . GLY A 1 93 ? -1.824 2.965 5.836 1.00 96.00 93 GLY A O 1
ATOM 777 N N . GLY A 1 94 ? -0.099 4.395 5.734 1.00 95.31 94 GLY A N 1
ATOM 778 C CA . GLY A 1 94 ? 0.382 3.999 4.417 1.00 95.31 94 GLY A CA 1
ATOM 779 C C . GLY A 1 94 ? 1.903 3.960 4.394 1.00 95.31 94 GLY A C 1
ATOM 780 O O . GLY A 1 94 ? 2.565 4.827 4.965 1.00 95.31 94 GLY A O 1
ATOM 781 N N . VAL A 1 95 ? 2.480 2.947 3.753 1.00 94.44 95 VAL A N 1
ATOM 782 C CA . VAL A 1 95 ? 3.928 2.827 3.574 1.00 94.44 95 VAL A CA 1
ATOM 783 C C . VAL A 1 95 ? 4.268 2.282 2.194 1.00 94.44 95 VAL A C 1
ATOM 785 O O . VAL A 1 95 ? 3.646 1.345 1.692 1.00 94.44 95 VAL A O 1
ATOM 788 N N . GLN A 1 96 ? 5.301 2.868 1.593 1.00 92.62 96 GLN A N 1
ATOM 789 C CA . GLN A 1 96 ? 5.899 2.409 0.354 1.00 92.62 96 GLN A CA 1
ATOM 790 C C . GLN A 1 96 ? 7.364 2.033 0.586 1.00 92.62 96 GLN A C 1
ATOM 792 O O . GLN A 1 96 ? 8.190 2.881 0.939 1.00 92.62 96 GLN A O 1
ATOM 797 N N . TYR A 1 97 ? 7.694 0.762 0.361 1.00 90.06 97 TYR A N 1
ATOM 798 C CA . TYR A 1 97 ? 9.039 0.231 0.582 1.00 90.06 97 TYR A CA 1
ATOM 799 C C . TYR A 1 97 ? 9.695 -0.182 -0.731 1.00 90.06 97 TYR A C 1
ATOM 801 O O . TYR A 1 97 ? 9.169 -1.033 -1.452 1.00 90.06 97 TYR A O 1
ATOM 809 N N . ASP A 1 98 ? 10.843 0.410 -1.047 1.00 86.50 98 ASP A N 1
ATOM 810 C CA . ASP A 1 98 ? 11.605 0.099 -2.251 1.00 86.50 98 ASP A CA 1
ATOM 811 C C . ASP A 1 98 ? 12.638 -0.996 -1.972 1.00 86.50 98 ASP A C 1
ATOM 813 O O . ASP A 1 98 ? 13.511 -0.846 -1.117 1.00 86.50 98 ASP A O 1
ATOM 817 N N . ILE A 1 99 ? 12.529 -2.102 -2.708 1.00 80.94 99 ILE A N 1
ATOM 818 C CA . ILE A 1 99 ? 13.408 -3.268 -2.563 1.00 80.94 99 ILE A CA 1
ATOM 819 C C . ILE A 1 99 ? 14.781 -3.009 -3.181 1.00 80.94 99 ILE A C 1
ATOM 821 O O . ILE A 1 99 ? 15.771 -3.504 -2.651 1.00 80.94 99 ILE A O 1
ATOM 825 N N . ASP A 1 100 ? 14.862 -2.232 -4.264 1.00 80.38 100 ASP A N 1
ATOM 826 C CA . ASP A 1 100 ? 16.144 -1.935 -4.915 1.00 80.38 100 ASP A CA 1
ATOM 827 C C . ASP A 1 100 ? 17.006 -1.058 -4.015 1.00 80.38 100 ASP A C 1
ATOM 829 O O . ASP A 1 100 ? 18.193 -1.304 -3.828 1.00 80.38 100 ASP A O 1
ATOM 833 N N . LEU A 1 101 ? 16.386 -0.031 -3.433 1.00 78.94 101 LEU A N 1
ATOM 834 C CA . LEU A 1 101 ? 17.062 0.909 -2.543 1.00 78.94 101 LEU A CA 1
ATOM 835 C C . LEU A 1 101 ? 17.118 0.403 -1.097 1.00 78.94 101 LEU A C 1
ATOM 837 O O . LEU A 1 101 ? 17.680 1.090 -0.245 1.00 78.94 101 LEU A O 1
ATOM 841 N N . SER A 1 102 ? 16.489 -0.744 -0.808 1.00 82.75 102 SER A N 1
ATOM 842 C CA . SER A 1 102 ? 16.301 -1.296 0.541 1.00 82.75 102 SER A CA 1
ATOM 843 C C . SER A 1 102 ? 15.862 -0.236 1.563 1.00 82.75 102 SER A C 1
ATOM 845 O O . SER A 1 102 ? 16.300 -0.231 2.715 1.00 82.75 102 SER A O 1
ATOM 847 N N . SER A 1 103 ? 15.009 0.699 1.136 1.00 85.19 103 SER A N 1
ATOM 848 C CA . SER A 1 103 ? 14.655 1.889 1.910 1.00 85.19 103 SER A CA 1
ATOM 849 C C . SER A 1 103 ? 13.181 2.248 1.777 1.00 85.19 103 SER A C 1
ATOM 851 O O . SER A 1 103 ? 12.523 1.992 0.767 1.00 85.19 103 SER A O 1
ATOM 853 N N . MET A 1 104 ? 12.659 2.866 2.833 1.00 87.12 104 MET A N 1
ATOM 854 C CA . MET A 1 104 ? 11.303 3.397 2.859 1.00 87.12 104 MET A CA 1
ATOM 855 C C . MET A 1 104 ? 11.257 4.704 2.064 1.00 87.12 104 MET A C 1
ATOM 857 O O . MET A 1 104 ? 11.979 5.644 2.389 1.00 87.12 104 MET A O 1
ATOM 861 N N . GLN A 1 105 ? 10.426 4.758 1.023 1.00 86.75 105 GLN A N 1
ATOM 862 C CA . GLN A 1 105 ? 10.313 5.933 0.151 1.00 86.75 105 GLN A CA 1
ATOM 863 C C . GLN A 1 105 ? 9.266 6.914 0.667 1.00 86.75 105 GLN A C 1
ATOM 865 O O . GLN A 1 105 ? 9.499 8.119 0.713 1.00 86.75 105 GLN A O 1
ATOM 870 N N . LEU A 1 106 ? 8.110 6.389 1.067 1.00 88.12 106 LEU A N 1
ATOM 871 C CA . LEU A 1 106 ? 6.992 7.166 1.582 1.00 88.12 106 LEU A CA 1
ATOM 872 C C . LEU A 1 106 ? 6.409 6.447 2.789 1.00 88.12 106 LEU A C 1
ATOM 874 O O . LEU A 1 106 ? 6.269 5.225 2.779 1.00 88.12 106 LEU A O 1
ATOM 878 N N . ALA A 1 107 ? 6.063 7.213 3.814 1.00 92.31 107 ALA A N 1
ATOM 879 C CA . ALA A 1 107 ? 5.242 6.738 4.910 1.00 92.31 107 ALA A CA 1
ATOM 880 C C . ALA A 1 107 ? 4.370 7.871 5.431 1.00 92.31 107 ALA A C 1
ATOM 882 O O . ALA A 1 107 ? 4.837 8.995 5.624 1.00 92.31 107 ALA A O 1
ATOM 883 N N . ASN A 1 108 ? 3.112 7.552 5.680 1.00 94.06 108 ASN A N 1
ATOM 884 C CA . ASN A 1 108 ? 2.128 8.433 6.272 1.00 94.06 108 ASN A CA 1
ATOM 885 C C . ASN A 1 108 ? 1.388 7.675 7.372 1.00 94.06 108 ASN A C 1
ATOM 887 O O . ASN A 1 108 ? 1.150 6.475 7.279 1.00 94.06 108 ASN A O 1
ATOM 891 N N . SER A 1 109 ? 1.055 8.387 8.438 1.00 95.94 109 SER A N 1
ATOM 892 C CA . SER A 1 109 ? 0.335 7.844 9.582 1.00 95.94 109 SER A CA 1
ATOM 893 C C . SER A 1 109 ? -0.517 8.960 10.159 1.00 95.94 109 SER A C 1
ATOM 895 O O . SER A 1 109 ? -0.058 10.095 10.294 1.00 95.94 109 SER A O 1
ATOM 897 N N . THR A 1 110 ? -1.776 8.674 10.439 1.00 97.06 110 THR A N 1
ATOM 898 C CA . THR A 1 110 ? -2.744 9.629 10.969 1.00 97.06 110 THR A CA 1
ATOM 899 C C . THR A 1 110 ? -3.595 8.916 12.002 1.00 97.06 110 THR A C 1
ATOM 901 O O . THR A 1 110 ? -4.079 7.815 11.762 1.00 97.06 110 THR A O 1
ATOM 904 N N . LEU A 1 111 ? -3.744 9.544 13.164 1.00 96.62 111 LEU A N 1
ATOM 905 C CA . LEU A 1 111 ? -4.584 9.075 14.255 1.00 96.62 111 LEU A CA 1
ATOM 906 C C . LEU A 1 111 ? -5.549 10.199 14.608 1.00 96.62 111 LEU A C 1
ATOM 908 O O . LEU A 1 111 ? -5.122 11.328 14.851 1.00 96.62 111 LEU A O 1
ATOM 912 N N . GLU A 1 112 ? -6.832 9.885 14.649 1.00 96.69 112 GLU A N 1
ATOM 913 C CA . GLU A 1 112 ? -7.898 10.833 14.921 1.00 96.69 112 GLU A CA 1
ATOM 914 C C . GLU A 1 112 ? -8.775 10.302 16.050 1.00 96.69 112 GLU A C 1
ATOM 916 O O . GLU A 1 112 ? -9.258 9.174 15.999 1.00 96.69 112 GLU A O 1
ATOM 921 N N . TYR A 1 113 ? -8.984 11.126 17.074 1.00 94.69 113 TYR A N 1
ATOM 922 C CA . TYR A 1 113 ? -9.902 10.845 18.171 1.00 94.69 113 TYR A CA 1
ATOM 923 C C . TYR A 1 113 ? -11.053 11.849 18.125 1.00 94.69 113 TYR A C 1
ATOM 925 O O . TYR A 1 113 ? -10.836 13.055 18.251 1.00 94.69 113 TYR A O 1
ATOM 933 N N . GLN A 1 114 ? -12.270 11.347 17.953 1.00 92.56 114 GLN A N 1
ATOM 934 C CA . GLN A 1 114 ? -13.494 12.132 17.895 1.00 92.56 114 GLN A CA 1
ATOM 935 C C . GLN A 1 114 ? -14.239 12.019 19.225 1.00 92.56 114 GLN A C 1
ATOM 937 O O . GLN A 1 114 ? -14.650 10.940 19.648 1.00 92.56 114 GLN A O 1
ATOM 942 N N . PHE A 1 115 ? -14.435 13.154 19.893 1.00 87.56 115 PHE A N 1
ATOM 943 C CA . PHE A 1 115 ? -15.234 13.239 21.111 1.00 87.56 115 PHE A CA 1
ATOM 944 C C . PHE A 1 115 ? -16.578 13.903 20.810 1.00 87.56 115 PHE A C 1
ATOM 946 O O . PHE A 1 115 ? -16.624 15.066 20.420 1.00 87.56 115 PHE A O 1
ATOM 953 N N . ASN A 1 116 ? -17.675 13.186 21.056 1.00 73.62 116 ASN A N 1
ATOM 954 C CA . ASN A 1 116 ? -19.046 13.683 20.893 1.00 73.62 116 ASN A CA 1
ATOM 955 C C . ASN A 1 116 ? -19.530 14.494 22.114 1.00 73.62 116 ASN A C 1
ATOM 957 O O . ASN A 1 116 ? -20.640 14.311 22.614 1.00 73.62 116 ASN A O 1
ATOM 961 N N . GLY A 1 117 ? -18.687 15.392 22.621 1.00 66.12 117 GLY A N 1
ATOM 962 C CA . GLY A 1 117 ? -19.103 16.403 23.587 1.00 66.12 117 GLY A CA 1
ATOM 963 C C . GLY A 1 117 ? -19.668 17.600 22.847 1.00 66.12 117 GLY A C 1
ATOM 964 O 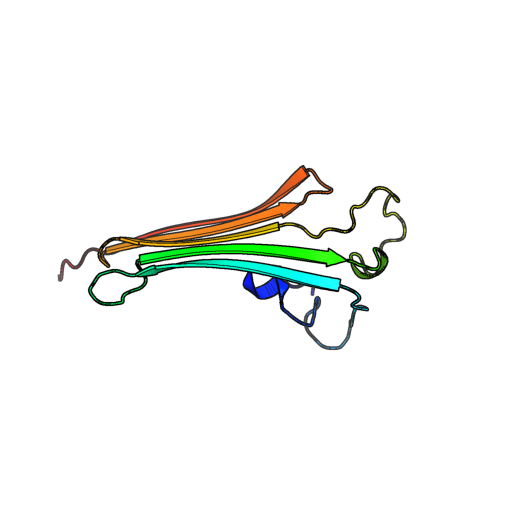O . GLY A 1 117 ? -18.900 18.408 22.331 1.00 66.12 117 GLY A O 1
ATOM 965 N N . GLY A 1 118 ? -20.995 17.702 22.776 1.00 65.81 118 GLY A N 1
ATOM 966 C CA . GLY A 1 118 ? -21.641 18.954 22.389 1.00 65.81 118 GLY A CA 1
ATOM 967 C C . GLY A 1 118 ? -21.178 20.106 23.290 1.00 65.81 118 GLY A C 1
ATOM 968 O O . GLY A 1 118 ? -20.826 19.878 24.450 1.00 65.81 118 GLY A O 1
ATOM 969 N N . PHE A 1 119 ? -21.155 21.319 22.734 1.00 50.88 119 PHE A N 1
ATOM 970 C CA . PHE A 1 119 ? -21.046 22.548 23.524 1.00 50.88 119 PHE A CA 1
ATOM 971 C C . PHE A 1 119 ? -22.251 22.711 24.455 1.00 50.88 119 PHE A C 1
ATOM 973 O O . PHE A 1 119 ? -23.371 22.341 24.029 1.00 50.88 119 PHE A O 1
#

Foldseek 3Di:
DADDQALVNLPDCAGDPDDPDGFDDQKDKDKDKDFDADPVRDTFKIKIKIWMFHPDPCSVDVDDPPDPPQAHRIAWMKIWMWGDDPNFKIKIKIWTAGPSVRDTDDIDIDIGGHDPDDD

Radius of gyration: 18.2 Å; chains: 1; bounding box: 46×31×47 Å

pLDDT: mean 85.84, std 12.86, range [45.28, 97.44]

Sequence (119 aa):
TLLQTDYYGLFRSRKYSGIDKIASANQLSYGASTRFFDDDYKERLNVSFGQIYYFDKKTKISNSPNIPDETTNYSSWAVEADFNYNDYLFYHGGVQYDIDLSSMQLANSTLEYQFNGGF

Secondary structure (DSSP, 8-state):
-BPP--TGGGG-S-SBSSSS------EEEEEEEEEEE-TT--EEEEEEEEEEEESSGGGTSTT-TT--TT--SBPPEEEEEEEEETTTEEEEEEEEEETTTTEEEEEEEEEEE------